Protein AF-A0A1N6CW29-F1 (afdb_monomer_lite)

Foldseek 3Di:
DDPPPCPPCPVVVCVVVVCVVVCVCCVVVVVVVVVLVVVDDPPVVSVVVVVVVVVVD

Secondary structure (DSSP, 8-state):
----S-SSSHHHHHHHHHHHHHHHHIIIIIHHHHHHHHT-STTHHHHHHHHHHHTT-

InterPro domains:
  IPR039447 Urease accessory protein UreH-like, transmembrane domain [PF13386] (13-45)

pLDDT: mean 73.81, std 12.21, range [46.97, 90.56]

Structure (mmCIF, N/CA/C/O backbone):
data_AF-A0A1N6CW29-F1
#
_entry.id   AF-A0A1N6CW29-F1
#
loop_
_atom_site.group_PDB
_atom_site.id
_atom_site.type_symbol
_atom_site.label_atom_id
_atom_site.label_alt_id
_atom_site.label_comp_id
_atom_site.label_asym_id
_atom_site.label_entity_id
_atom_site.label_seq_id
_atom_site.pdbx_PDB_ins_code
_atom_site.Cartn_x
_atom_site.Cartn_y
_atom_site.Cartn_z
_atom_site.occupancy
_atom_site.B_iso_or_equiv
_atom_site.auth_seq_id
_atom_site.auth_comp_id
_atom_site.auth_asym_id
_atom_site.auth_atom_id
_atom_site.pdbx_PDB_model_num
ATOM 1 N N . MET A 1 1 ? 18.670 -12.738 -21.976 1.00 46.97 1 MET A N 1
ATOM 2 C CA . MET A 1 1 ? 17.808 -11.818 -22.746 1.00 46.97 1 MET A CA 1
ATOM 3 C C . MET A 1 1 ? 18.232 -10.404 -22.397 1.00 46.97 1 MET A C 1
ATOM 5 O O . MET A 1 1 ? 18.245 -10.086 -21.217 1.00 46.97 1 MET A O 1
ATOM 9 N N . ASN A 1 2 ? 18.697 -9.626 -23.372 1.00 48.84 2 ASN A N 1
ATOM 10 C CA . ASN A 1 2 ? 19.243 -8.288 -23.146 1.00 48.84 2 ASN A CA 1
ATOM 11 C C . ASN A 1 2 ? 18.099 -7.255 -23.245 1.00 48.84 2 ASN A C 1
ATOM 13 O O . ASN A 1 2 ? 17.559 -7.114 -24.337 1.00 48.84 2 ASN A O 1
ATOM 17 N N . PRO A 1 3 ? 17.693 -6.572 -22.160 1.00 57.25 3 PRO A N 1
ATOM 18 C CA . PRO A 1 3 ? 16.480 -5.740 -22.120 1.00 57.25 3 PRO A CA 1
ATOM 19 C C . PRO A 1 3 ? 16.667 -4.315 -22.687 1.00 57.25 3 PRO A C 1
ATOM 21 O O . PRO A 1 3 ? 16.027 -3.375 -22.225 1.00 57.25 3 PRO A O 1
ATOM 24 N N . ALA A 1 4 ? 17.574 -4.121 -23.648 1.00 60.22 4 ALA A N 1
ATOM 25 C CA . ALA A 1 4 ? 18.058 -2.793 -24.039 1.00 60.22 4 ALA A CA 1
ATOM 26 C C . ALA A 1 4 ? 17.413 -2.191 -25.311 1.00 60.22 4 ALA A C 1
ATOM 28 O O . ALA A 1 4 ? 17.795 -1.087 -25.691 1.00 60.22 4 ALA A O 1
ATOM 29 N N . ASP A 1 5 ? 16.4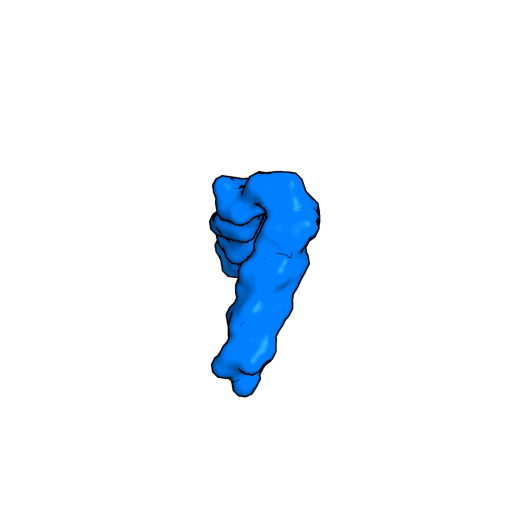43 -2.847 -25.966 1.00 54.69 5 ASP A N 1
ATOM 30 C CA . ASP A 1 5 ? 15.774 -2.318 -27.177 1.00 54.69 5 ASP A CA 1
ATOM 31 C C . ASP A 1 5 ? 14.506 -1.480 -26.899 1.00 54.69 5 ASP A C 1
ATOM 33 O O . ASP A 1 5 ? 13.941 -0.863 -27.798 1.00 54.69 5 ASP A O 1
ATOM 37 N N . MET A 1 6 ? 14.101 -1.366 -25.634 1.00 54.38 6 MET A N 1
ATOM 38 C CA . MET A 1 6 ? 12.909 -0.638 -25.205 1.00 54.38 6 MET A CA 1
ATOM 39 C C . MET A 1 6 ? 13.300 0.620 -24.410 1.00 54.38 6 MET A C 1
ATOM 41 O O . MET A 1 6 ? 13.195 0.642 -23.191 1.00 54.38 6 MET A O 1
ATOM 45 N N . SER A 1 7 ? 13.747 1.695 -25.066 1.00 59.84 7 SER A N 1
ATOM 46 C CA . SER A 1 7 ? 14.118 2.949 -24.373 1.00 59.84 7 SER A CA 1
ATOM 47 C C . SER A 1 7 ? 12.928 3.865 -24.024 1.00 59.84 7 SER A C 1
ATOM 49 O O . SER A 1 7 ? 13.048 4.688 -23.120 1.00 59.84 7 SER A O 1
ATOM 51 N N . LEU A 1 8 ? 11.761 3.699 -24.666 1.00 59.47 8 LEU A N 1
ATOM 52 C CA . LEU A 1 8 ? 10.518 4.437 -24.357 1.00 59.47 8 LEU A CA 1
ATOM 53 C C . LEU A 1 8 ? 9.523 3.722 -23.407 1.00 59.47 8 LEU A C 1
ATOM 55 O O . LEU A 1 8 ? 8.926 4.403 -22.573 1.00 59.47 8 LEU A O 1
ATOM 59 N N . PRO A 1 9 ? 9.327 2.387 -23.441 1.00 71.00 9 PRO A N 1
ATOM 60 C CA . PRO A 1 9 ? 8.382 1.709 -22.546 1.00 71.00 9 PRO A CA 1
ATOM 61 C C . PRO A 1 9 ? 8.899 1.244 -21.159 1.00 71.00 9 PRO A C 1
ATOM 63 O O . PRO A 1 9 ? 8.072 0.709 -20.416 1.00 71.00 9 PRO A O 1
ATOM 66 N N . PRO A 1 10 ? 10.164 1.434 -20.711 1.00 73.19 10 PRO A N 1
ATOM 67 C CA . PRO A 1 10 ? 10.581 0.942 -19.400 1.00 73.19 10 PRO A CA 1
ATOM 68 C C . PRO A 1 10 ? 10.002 1.811 -18.277 1.00 73.19 10 PRO A C 1
ATOM 70 O O . PRO A 1 10 ? 9.690 1.288 -17.213 1.00 73.19 10 PRO A O 1
ATOM 73 N N . LEU A 1 11 ? 9.768 3.109 -18.527 1.00 79.00 11 LEU A N 1
ATOM 74 C CA . LEU A 1 11 ? 9.038 3.976 -17.598 1.00 79.00 11 LEU A CA 1
ATOM 75 C C . LEU A 1 11 ? 7.576 3.543 -17.465 1.00 79.00 11 LEU A C 1
ATOM 77 O O . LEU A 1 11 ? 7.057 3.505 -16.356 1.00 79.00 11 LEU A O 1
ATOM 81 N N . ALA A 1 12 ? 6.925 3.173 -18.572 1.00 84.12 12 ALA A N 1
ATOM 82 C CA . ALA A 1 12 ? 5.555 2.665 -18.543 1.00 84.12 12 ALA A CA 1
ATOM 83 C C . ALA A 1 12 ? 5.470 1.323 -17.797 1.00 84.12 12 ALA A C 1
ATOM 85 O O . ALA A 1 12 ? 4.592 1.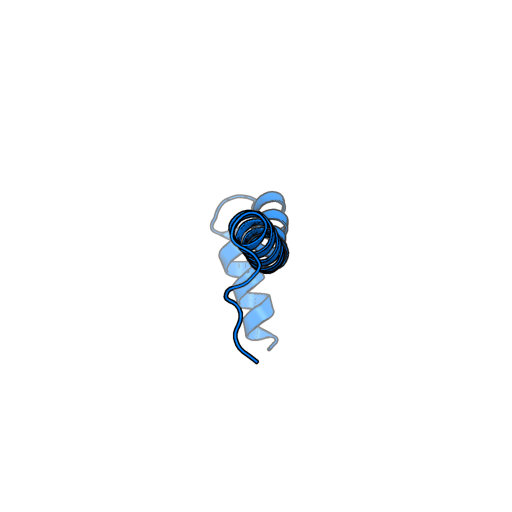142 -16.957 1.00 84.12 12 ALA A O 1
ATOM 86 N N . ALA A 1 13 ? 6.418 0.411 -18.034 1.00 81.94 13 ALA A N 1
ATOM 87 C CA . ALA A 1 13 ? 6.504 -0.845 -17.296 1.00 81.94 13 ALA A CA 1
ATOM 88 C C . ALA A 1 13 ? 6.750 -0.599 -15.798 1.00 81.94 13 ALA A C 1
ATOM 90 O O . ALA A 1 13 ? 5.991 -1.092 -14.968 1.00 81.94 13 ALA A O 1
ATOM 91 N N . ALA A 1 14 ? 7.746 0.216 -15.438 1.00 83.75 14 ALA A N 1
ATOM 92 C CA . ALA A 1 14 ? 8.037 0.562 -14.047 1.00 83.75 14 ALA A CA 1
ATOM 93 C C . ALA A 1 14 ? 6.842 1.236 -13.352 1.00 83.75 14 ALA A C 1
ATOM 95 O O . ALA A 1 14 ? 6.563 0.941 -12.192 1.00 83.75 14 ALA A O 1
ATOM 96 N N . PHE A 1 15 ? 6.097 2.083 -14.069 1.00 84.56 15 PHE A N 1
ATOM 97 C CA . PHE A 1 15 ? 4.879 2.713 -13.567 1.00 84.56 15 PHE A CA 1
ATOM 98 C C . PHE A 1 15 ? 3.775 1.687 -13.290 1.00 84.56 15 PHE A C 1
ATOM 100 O O . PHE A 1 15 ? 3.201 1.700 -12.205 1.00 84.56 15 PHE A O 1
ATOM 107 N N . VAL A 1 16 ? 3.513 0.758 -14.215 1.00 89.00 16 VAL A N 1
ATOM 108 C CA . VAL A 1 16 ? 2.487 -0.287 -14.042 1.00 89.00 16 VAL A CA 1
ATOM 109 C C . VAL A 1 16 ? 2.868 -1.276 -12.943 1.00 89.00 16 VAL A C 1
ATOM 111 O O . VAL A 1 16 ? 2.036 -1.575 -12.092 1.00 89.00 16 VAL A O 1
ATOM 114 N N . PHE A 1 17 ? 4.113 -1.758 -12.907 1.00 85.62 17 PHE A N 1
ATOM 115 C CA . PHE A 1 17 ? 4.581 -2.643 -11.835 1.00 85.62 17 PHE A CA 1
ATOM 116 C C . PHE A 1 17 ? 4.575 -1.938 -10.471 1.00 85.62 17 PHE A C 1
ATOM 118 O O . PHE A 1 17 ? 4.167 -2.537 -9.475 1.00 85.62 17 PHE A O 1
ATOM 125 N N . GLY A 1 18 ? 4.949 -0.655 -10.427 1.00 86.62 18 GLY A N 1
ATOM 126 C CA . GLY A 1 18 ? 4.867 0.174 -9.225 1.00 86.62 18 GLY A CA 1
ATOM 127 C C . GLY A 1 18 ? 3.429 0.372 -8.737 1.00 86.62 18 GLY A C 1
ATOM 128 O O . GLY A 1 18 ? 3.162 0.207 -7.548 1.00 86.62 18 GLY A O 1
ATOM 129 N N . LEU A 1 19 ? 2.485 0.652 -9.642 1.00 86.19 19 LEU A N 1
ATOM 130 C CA . LEU A 1 19 ? 1.060 0.768 -9.318 1.00 86.19 19 LEU A CA 1
ATOM 131 C C . LEU A 1 19 ? 0.445 -0.563 -8.905 1.00 86.19 19 LEU A C 1
ATOM 133 O O . LEU A 1 19 ? -0.329 -0.587 -7.959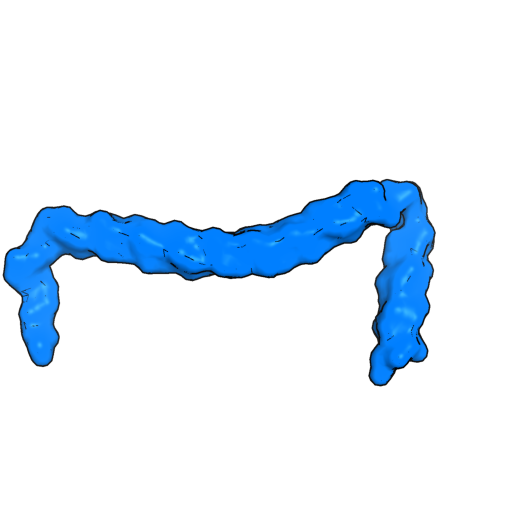 1.00 86.19 19 LEU A O 1
ATOM 137 N N . LEU A 1 20 ? 0.788 -1.665 -9.570 1.00 89.12 20 LEU A N 1
ATOM 138 C CA . LEU A 1 20 ? 0.249 -2.985 -9.251 1.00 89.12 20 LEU A CA 1
ATOM 139 C C . LEU A 1 20 ? 0.732 -3.462 -7.873 1.00 89.12 20 LEU A C 1
ATOM 141 O O . LEU A 1 20 ? -0.068 -3.944 -7.070 1.00 89.12 20 LEU A O 1
ATOM 145 N N . GLY A 1 21 ? 2.019 -3.267 -7.568 1.00 84.69 21 GLY A N 1
ATOM 146 C CA . GLY A 1 21 ? 2.578 -3.563 -6.247 1.00 84.69 21 GLY A CA 1
ATOM 147 C C . GLY A 1 21 ? 2.040 -2.627 -5.161 1.00 84.69 21 GLY A C 1
ATOM 148 O O . GLY A 1 21 ? 1.614 -3.079 -4.097 1.00 84.69 21 GLY A O 1
ATOM 149 N N . GLY A 1 22 ? 1.986 -1.324 -5.448 1.00 85.38 22 GLY A N 1
ATOM 150 C CA . GLY A 1 22 ? 1.442 -0.319 -4.537 1.00 85.38 22 GLY A CA 1
ATOM 151 C C . GLY A 1 22 ? -0.042 -0.539 -4.240 1.00 85.38 22 GLY A C 1
ATOM 152 O O . GLY A 1 22 ? -0.442 -0.509 -3.079 1.00 85.38 22 GLY A O 1
ATOM 153 N N . ALA A 1 23 ? -0.852 -0.838 -5.257 1.00 88.94 23 ALA A N 1
ATOM 154 C CA . ALA A 1 23 ? -2.279 -1.108 -5.109 1.00 88.94 23 ALA A CA 1
ATOM 155 C C . ALA A 1 23 ? -2.551 -2.354 -4.259 1.00 88.94 23 ALA A C 1
ATOM 157 O O . ALA A 1 23 ? -3.504 -2.355 -3.486 1.00 88.94 23 ALA A O 1
ATOM 158 N N . HIS A 1 24 ? -1.715 -3.392 -4.342 1.00 90.56 24 HIS A N 1
ATOM 159 C CA . HIS A 1 24 ? -1.872 -4.585 -3.510 1.00 90.56 24 HIS A CA 1
ATOM 160 C C . HIS A 1 24 ? -1.617 -4.286 -2.026 1.00 90.56 24 HIS A C 1
ATOM 162 O O . HIS A 1 24 ? -2.431 -4.633 -1.169 1.00 90.56 24 HIS A O 1
ATOM 1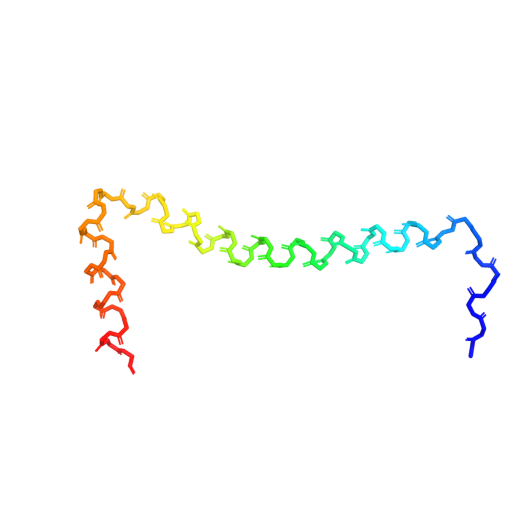68 N N . CYS A 1 25 ? -0.523 -3.581 -1.726 1.00 86.94 25 CYS A N 1
ATOM 169 C CA . CYS A 1 25 ? -0.185 -3.202 -0.355 1.00 86.94 25 CYS A CA 1
ATOM 170 C C . CYS A 1 25 ? -1.186 -2.198 0.231 1.00 86.94 25 CYS A C 1
ATOM 172 O O . CYS A 1 25 ? -1.676 -2.396 1.341 1.00 86.94 25 CYS A O 1
ATOM 174 N N . ILE A 1 26 ? -1.527 -1.138 -0.508 1.00 87.19 26 ILE A N 1
ATOM 175 C CA . ILE A 1 26 ? -2.492 -0.128 -0.053 1.00 87.19 26 ILE A CA 1
ATOM 176 C C . ILE A 1 26 ? -3.910 -0.712 0.011 1.00 87.19 26 ILE A C 1
ATOM 178 O O . ILE A 1 26 ? -4.646 -0.402 0.942 1.00 87.19 26 ILE A O 1
ATOM 182 N N . GLY A 1 27 ? -4.282 -1.607 -0.905 1.00 85.88 27 GLY A N 1
ATOM 183 C CA . GLY A 1 27 ? -5.573 -2.292 -0.885 1.00 85.88 27 GLY A CA 1
ATOM 184 C C . GLY A 1 27 ? -5.736 -3.211 0.325 1.00 85.88 27 GLY A C 1
ATOM 185 O O . GLY A 1 27 ? -6.756 -3.140 1.007 1.00 85.88 27 GLY A O 1
ATOM 186 N N . MET A 1 28 ? -4.721 -4.022 0.642 1.00 87.19 28 MET A N 1
ATOM 187 C CA . MET A 1 28 ? -4.783 -4.954 1.774 1.00 87.19 28 MET A CA 1
ATOM 188 C C . MET A 1 28 ? -4.567 -4.249 3.115 1.00 87.19 28 MET A C 1
ATOM 190 O O . MET A 1 28 ? -5.435 -4.289 3.983 1.00 87.19 28 MET A O 1
ATOM 194 N N . CYS A 1 29 ? -3.443 -3.553 3.296 1.00 85.25 29 CYS A N 1
ATOM 195 C CA . CYS A 1 29 ? -3.135 -2.905 4.572 1.00 85.25 29 CYS A CA 1
ATOM 196 C C . CYS A 1 29 ? -4.047 -1.696 4.827 1.00 85.25 29 CYS A C 1
ATOM 198 O O . CYS A 1 29 ? -4.538 -1.510 5.942 1.00 85.25 29 CYS A O 1
ATOM 200 N N . GLY A 1 30 ? -4.306 -0.888 3.794 1.00 83.69 30 GLY A N 1
ATOM 201 C CA . GLY A 1 30 ? -5.188 0.277 3.886 1.00 83.69 30 GLY A CA 1
ATOM 202 C C . GLY A 1 30 ? -6.665 -0.102 4.003 1.00 83.69 30 GLY A C 1
ATOM 203 O O . GLY A 1 30 ? -7.388 0.550 4.752 1.00 83.69 30 GLY A O 1
ATOM 204 N N . GLY A 1 31 ? -7.105 -1.184 3.350 1.00 84.19 31 GLY A N 1
ATOM 205 C CA . GLY A 1 31 ? -8.471 -1.704 3.475 1.00 84.19 31 GLY A CA 1
ATOM 206 C C . GLY A 1 31 ? -8.785 -2.205 4.886 1.00 84.19 31 GLY A C 1
ATOM 207 O O . GLY A 1 31 ? -9.823 -1.849 5.444 1.00 84.19 31 GLY A O 1
ATOM 208 N N . ILE A 1 32 ? -7.854 -2.944 5.504 1.00 83.38 32 ILE A N 1
ATOM 209 C CA . ILE A 1 32 ? -7.965 -3.372 6.907 1.00 83.38 32 ILE A CA 1
ATOM 210 C C . ILE A 1 32 ? -8.045 -2.133 7.812 1.00 83.38 32 ILE A C 1
ATOM 212 O O . ILE A 1 32 ? -9.044 -1.946 8.500 1.00 83.38 32 ILE A O 1
ATOM 216 N N . MET A 1 33 ? -7.074 -1.216 7.744 1.00 81.44 33 MET A N 1
ATOM 217 C CA . MET A 1 33 ? -7.090 0.021 8.548 1.00 81.44 33 MET A CA 1
ATOM 218 C C . MET A 1 33 ? -8.366 0.859 8.359 1.00 81.44 33 MET A C 1
ATOM 220 O O . MET A 1 33 ? -8.879 1.417 9.328 1.00 81.44 33 MET A O 1
ATOM 224 N N . SER A 1 34 ? -8.908 0.935 7.141 1.00 80.56 34 SER A N 1
ATOM 225 C CA . SER A 1 34 ? -10.147 1.665 6.855 1.00 80.56 34 SER A CA 1
ATOM 226 C C . SER A 1 34 ? -11.380 0.981 7.460 1.00 80.56 34 SER A C 1
ATOM 228 O O . SER A 1 34 ? -12.210 1.639 8.085 1.00 80.56 34 SER A O 1
ATOM 230 N N . ALA A 1 35 ? -11.484 -0.345 7.367 1.00 80.00 35 ALA A N 1
ATOM 231 C CA . ALA A 1 35 ? -12.561 -1.081 8.027 1.00 80.00 35 ALA A CA 1
ATOM 232 C C . ALA A 1 35 ? -12.499 -0.922 9.557 1.00 80.00 35 ALA A C 1
ATOM 234 O O . ALA A 1 35 ? -13.529 -0.705 10.198 1.00 80.00 35 ALA A O 1
ATOM 235 N N . LEU A 1 36 ? -11.292 -0.953 10.137 1.00 71.31 36 LEU A N 1
ATOM 236 C CA . LEU A 1 36 ? -11.102 -0.695 11.562 1.00 71.31 36 LEU A CA 1
ATOM 237 C C . LEU A 1 36 ? -11.429 0.760 11.939 1.00 71.31 36 LEU A C 1
ATOM 239 O O . LEU A 1 36 ? -12.057 0.960 12.972 1.00 71.31 36 LEU A O 1
ATOM 243 N N . THR A 1 37 ? -11.075 1.767 11.127 1.00 71.38 37 THR A N 1
ATOM 244 C CA . THR A 1 37 ? -11.331 3.189 11.453 1.00 71.38 37 THR A CA 1
ATOM 245 C C . THR A 1 37 ? -12.820 3.539 11.471 1.00 71.38 37 THR A C 1
ATOM 247 O O . THR A 1 37 ? -13.278 4.243 12.368 1.00 71.38 37 THR A O 1
ATOM 250 N N . PHE A 1 38 ? -13.612 2.974 10.552 1.00 68.06 38 PHE A N 1
ATOM 251 C CA . PHE A 1 38 ? -15.072 3.126 10.575 1.00 68.06 38 PHE A CA 1
ATOM 252 C C . PHE A 1 38 ? -15.730 2.404 11.761 1.00 68.06 38 PHE A C 1
ATOM 254 O O . PHE A 1 38 ? -16.817 2.791 12.187 1.00 68.06 38 PHE A O 1
ATOM 261 N N . ALA A 1 39 ? -15.063 1.393 12.321 1.00 63.41 39 ALA A N 1
ATOM 262 C CA . ALA A 1 39 ? -15.500 0.647 13.495 1.00 63.41 39 ALA A CA 1
ATOM 263 C C . ALA A 1 39 ? -14.864 1.137 14.815 1.00 63.41 39 ALA A C 1
ATOM 265 O O . ALA A 1 39 ? -14.989 0.438 15.819 1.00 63.41 39 ALA A O 1
ATOM 266 N N . VAL A 1 40 ? -14.188 2.301 14.844 1.00 61.28 40 VAL A N 1
ATOM 267 C CA . VAL A 1 40 ? -13.582 2.906 16.052 1.00 61.28 40 VAL A CA 1
ATOM 268 C C . VAL A 1 40 ? -14.539 3.924 16.695 1.00 61.28 40 VAL A C 1
ATOM 270 O O . VAL A 1 40 ? -14.494 5.113 16.384 1.00 61.28 40 VAL A O 1
ATOM 273 N N . PRO A 1 41 ? -15.377 3.520 17.664 1.00 52.38 41 PRO A N 1
ATOM 274 C CA . PRO A 1 41 ? -15.819 4.411 18.720 1.00 52.38 41 PRO A CA 1
ATOM 275 C C . PRO A 1 41 ? -14.676 4.527 19.737 1.00 52.38 41 PRO A C 1
ATOM 277 O O . PRO A 1 41 ? -14.222 3.526 20.279 1.00 52.38 41 PRO A O 1
ATOM 280 N N . SER A 1 42 ? -14.177 5.747 19.959 1.00 54.91 42 SER A N 1
ATOM 281 C CA . SER A 1 42 ? -13.297 6.134 21.078 1.00 54.91 42 SER A CA 1
ATOM 282 C C . SER A 1 42 ? -12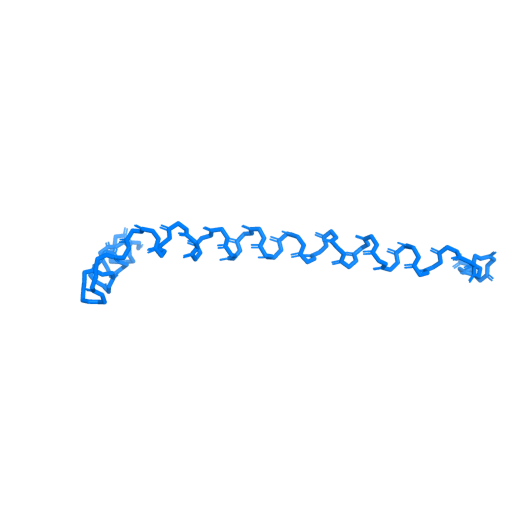.306 5.052 21.551 1.00 54.91 42 SER A C 1
ATOM 284 O O . SER A 1 42 ? -12.620 4.327 22.487 1.00 54.91 42 SER A O 1
ATOM 286 N N . GLN A 1 43 ? -11.130 4.974 20.914 1.00 58.34 43 GLN A N 1
ATOM 287 C CA . GLN A 1 43 ? -9.798 4.489 21.364 1.00 58.34 43 GLN A CA 1
ATOM 288 C C . GLN A 1 43 ? -9.709 3.318 22.385 1.00 58.34 43 GLN A C 1
ATOM 290 O O . GLN A 1 43 ? -8.972 2.364 22.157 1.00 58.34 43 GLN A O 1
ATOM 295 N N . HIS A 1 44 ? -10.441 3.361 23.498 1.00 57.44 44 HIS A N 1
ATOM 296 C CA . HIS A 1 44 ? -10.598 2.282 24.476 1.00 57.44 44 HIS A CA 1
ATOM 297 C C . HIS A 1 44 ? -11.372 1.062 23.943 1.00 57.44 44 HIS A C 1
ATOM 299 O O . HIS A 1 44 ? -10.993 -0.066 24.250 1.00 57.44 44 HIS A O 1
ATOM 305 N N . ALA A 1 45 ? -12.418 1.242 23.125 1.00 60.78 45 ALA A N 1
ATOM 306 C CA . ALA A 1 45 ? -13.213 0.104 22.635 1.00 60.78 45 ALA A CA 1
ATOM 307 C C . ALA A 1 45 ? -12.477 -0.711 21.552 1.00 60.78 45 ALA A C 1
ATOM 309 O O . ALA A 1 45 ? -12.645 -1.928 21.452 1.00 60.78 45 ALA A O 1
ATOM 310 N N . THR A 1 46 ? -11.614 -0.060 20.766 1.00 61.56 46 THR A N 1
ATOM 311 C CA . THR A 1 46 ? -10.842 -0.709 19.697 1.00 61.56 46 THR A CA 1
ATOM 312 C C . THR A 1 46 ? -9.709 -1.577 20.239 1.00 61.56 46 THR A C 1
ATOM 314 O O . THR A 1 46 ? -9.457 -2.657 19.704 1.00 61.56 46 THR A O 1
ATOM 317 N N . ALA A 1 47 ? -9.062 -1.144 21.329 1.00 64.62 47 ALA A N 1
ATOM 318 C CA . ALA A 1 47 ? -8.056 -1.948 22.017 1.00 64.62 47 ALA A CA 1
ATOM 319 C C . ALA A 1 47 ? -8.667 -3.251 22.557 1.00 64.62 47 ALA A C 1
ATOM 321 O O . ALA A 1 47 ? -8.075 -4.314 22.388 1.00 64.62 47 ALA A O 1
ATOM 322 N N . GLU A 1 48 ? -9.879 -3.204 23.123 1.00 67.62 48 GLU A N 1
ATOM 323 C CA . GLU A 1 48 ? -10.582 -4.404 23.596 1.00 67.62 48 GLU A CA 1
ATOM 324 C C . GLU A 1 48 ? -11.062 -5.326 22.462 1.00 67.62 48 GLU A C 1
ATOM 326 O O . GLU A 1 48 ? -10.923 -6.543 22.581 1.00 67.62 48 GLU A O 1
ATOM 331 N N . ALA A 1 49 ? -11.592 -4.798 21.353 1.00 69.25 49 ALA A N 1
ATOM 332 C CA . ALA A 1 49 ? -12.057 -5.622 20.227 1.00 69.25 49 ALA A CA 1
ATOM 333 C C . ALA A 1 49 ? -10.905 -6.360 19.517 1.00 69.25 49 ALA A C 1
ATOM 335 O O . ALA A 1 49 ? -11.031 -7.541 19.169 1.00 69.25 49 ALA A O 1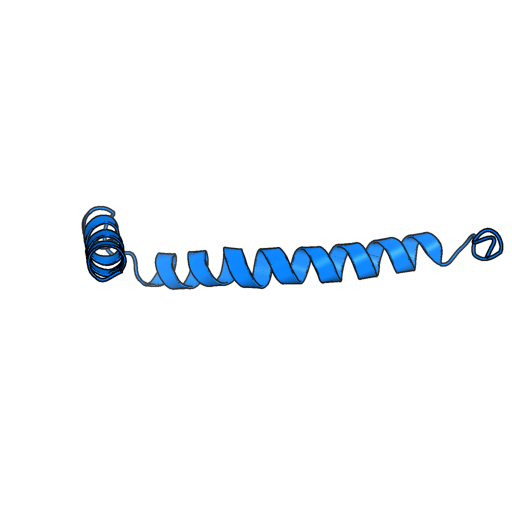
ATOM 336 N N . PHE A 1 50 ? -9.758 -5.693 19.365 1.00 75.00 50 PHE A N 1
ATOM 337 C CA . PHE A 1 50 ? -8.537 -6.317 18.861 1.00 75.00 50 PHE A CA 1
ATOM 338 C C . PHE A 1 50 ? -7.986 -7.333 19.868 1.00 75.00 50 PHE A C 1
ATOM 340 O O . PHE A 1 50 ? -7.734 -8.477 19.499 1.00 75.00 50 PHE A O 1
ATOM 347 N N . SER A 1 51 ? -7.906 -6.968 21.153 1.00 77.56 51 SER A N 1
ATOM 348 C CA . SER A 1 51 ? -7.422 -7.865 22.212 1.00 77.56 51 SER A CA 1
ATOM 349 C C . SER A 1 51 ? -8.284 -9.117 22.350 1.00 77.56 51 SER A C 1
ATOM 351 O O . SER A 1 51 ? -7.740 -10.199 22.516 1.00 77.56 51 SER A O 1
ATOM 353 N N . ARG A 1 52 ? -9.615 -9.020 22.220 1.00 78.56 52 ARG A N 1
ATOM 354 C CA . ARG A 1 52 ? -10.507 -10.193 22.220 1.00 78.56 52 ARG A CA 1
ATOM 355 C C . ARG A 1 52 ? -10.349 -11.061 20.977 1.00 78.56 52 ARG A C 1
ATOM 357 O O . ARG A 1 52 ? -10.505 -12.269 21.093 1.00 78.56 52 ARG A O 1
ATOM 364 N N . SER A 1 53 ? -10.051 -10.480 19.817 1.00 75.25 53 SER A N 1
ATOM 365 C CA . SER A 1 53 ? -9.827 -11.245 18.581 1.00 75.25 53 SER A CA 1
ATOM 366 C C . SER A 1 53 ? -8.478 -11.967 18.600 1.00 75.25 53 SER A C 1
ATOM 368 O O . SER A 1 53 ? -8.405 -13.119 18.193 1.00 75.25 53 SER A O 1
ATOM 370 N N . VAL A 1 54 ? -7.437 -11.330 19.145 1.00 73.69 54 VAL A N 1
ATOM 371 C CA . VAL A 1 54 ? -6.115 -11.946 19.347 1.00 73.69 54 VAL A CA 1
ATOM 372 C C . VAL A 1 54 ? -6.138 -12.950 20.500 1.00 73.69 54 VAL A C 1
ATOM 374 O O . VAL A 1 54 ? -5.535 -14.001 20.389 1.00 73.69 54 VAL A O 1
ATOM 377 N N . ALA A 1 55 ? -6.886 -12.691 21.576 1.00 79.12 55 ALA A N 1
ATOM 378 C CA . ALA A 1 55 ? -7.054 -13.644 22.678 1.00 79.12 55 ALA A CA 1
ATOM 379 C C . ALA A 1 55 ? -7.893 -14.881 22.302 1.00 79.12 55 ALA A C 1
ATOM 381 O O . ALA A 1 55 ? -7.985 -15.822 23.086 1.00 79.12 55 ALA A O 1
ATOM 382 N N . ARG A 1 56 ? -8.551 -14.866 21.135 1.00 79.19 56 ARG A N 1
ATOM 383 C CA . ARG A 1 56 ? -9.263 -16.014 20.549 1.00 79.19 56 ARG A CA 1
ATOM 384 C C . ARG A 1 56 ? -8.405 -16.780 19.532 1.00 79.19 56 ARG A C 1
ATOM 386 O O . ARG A 1 56 ? -8.901 -17.771 18.997 1.00 79.19 56 ARG A O 1
ATOM 393 N N . LEU A 1 57 ? -7.190 -16.305 19.253 1.00 75.19 57 LEU A N 1
ATOM 394 C CA . LEU A 1 57 ? -6.216 -16.908 18.346 1.00 75.19 57 LEU A CA 1
ATOM 395 C C . LEU A 1 57 ? -5.160 -17.675 19.150 1.00 75.19 57 LEU A C 1
ATOM 397 O O . LEU A 1 57 ? -4.787 -18.775 18.693 1.00 75.19 57 LEU A O 1
#

Organism: NCBI:txid77097

Sequence (57 aa):
MNPADMSLPPLAAAFVFGLLGGAHCIGMCGGIMSALTFAVPSQHATAEAFSRSVARL

Radius of gyration: 20.17 Å; chains: 1; bounding box: 35×23×52 Å